Protein AF-A0A1X7SV78-F1 (afdb_monomer_lite)

Radius of gyration: 22.38 Å; chains: 1; bounding box: 48×32×65 Å

Secondary structure (DSSP, 8-state):
------HHHHHHHHHHHHHHT----THHHHHTT-TTHHHHHHHHS---TT-HIIIIIIHHHHHHHHHHHHHHHHHHHHS--

Foldseek 3Di:
DDDDDPPVVVVVVVVVVVVVPPQPDLVVCVVVLHLCSLVSVCVVVPPDPCDCSPPPSSVVSVVCVVCVVVVVVVVVVVVPD

Organism: Amphimedon queenslandica (NCBI:txid400682)

Sequence (81 aa):
MISGFSTIATTVVILLCITVAQGTDCSALASAGNCSFYDCLSAKFSCGQRGYPLFRGRRYCCRFMNQSESFTTAVSTLILH

pLDDT: mean 74.45, std 17.1, range [41.5, 95.69]

Structure (mmCIF, N/CA/C/O backbone):
data_AF-A0A1X7SV78-F1
#
_entry.id   AF-A0A1X7SV78-F1
#
loop_
_atom_site.group_PDB
_atom_site.id
_atom_site.type_symbol
_atom_site.label_atom_id
_atom_site.label_alt_id
_atom_site.label_comp_id
_atom_site.label_asym_id
_atom_site.label_entity_id
_atom_site.label_seq_id
_atom_site.pdbx_PDB_ins_code
_atom_site.Cartn_x
_a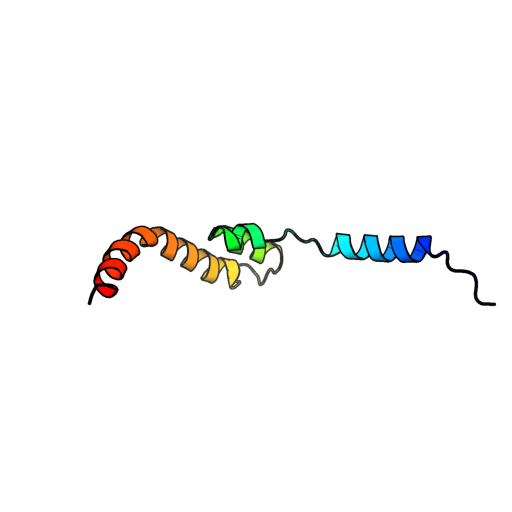tom_site.Cartn_y
_atom_site.Cartn_z
_atom_site.occupancy
_atom_site.B_iso_or_equiv
_atom_site.auth_seq_id
_atom_site.auth_comp_id
_atom_site.auth_asym_id
_atom_site.auth_atom_id
_atom_site.pdbx_PDB_model_num
ATOM 1 N N . MET A 1 1 ? 30.436 21.709 -38.992 1.00 47.00 1 MET A N 1
ATOM 2 C CA . MET A 1 1 ? 29.601 20.492 -39.007 1.00 47.00 1 MET A CA 1
ATOM 3 C C . MET A 1 1 ? 28.974 20.332 -37.631 1.00 47.00 1 MET A C 1
ATOM 5 O O . MET A 1 1 ? 29.658 19.864 -36.741 1.00 47.00 1 MET A O 1
ATOM 9 N N . ILE A 1 2 ? 27.727 20.762 -37.441 1.00 51.56 2 ILE A N 1
ATOM 10 C CA . ILE A 1 2 ? 26.802 20.154 -36.476 1.00 51.56 2 ILE A CA 1
ATOM 11 C C . ILE A 1 2 ? 25.470 20.094 -37.218 1.00 51.56 2 ILE A C 1
ATOM 13 O O . ILE A 1 2 ? 24.896 21.103 -37.620 1.00 51.56 2 ILE A O 1
ATOM 17 N N . SER A 1 3 ? 25.112 18.860 -37.522 1.00 51.78 3 SER A N 1
ATOM 18 C CA . SER A 1 3 ? 23.945 18.377 -38.236 1.00 51.78 3 SER A CA 1
ATOM 19 C C . SER A 1 3 ? 22.647 18.762 -37.531 1.00 51.78 3 SER A C 1
ATOM 21 O O . SER A 1 3 ? 22.545 18.664 -36.309 1.00 51.78 3 SER A O 1
ATOM 23 N N . GLY A 1 4 ? 21.653 19.169 -38.324 1.00 57.91 4 GLY A N 1
ATOM 24 C CA . GLY A 1 4 ? 20.294 19.446 -37.877 1.00 57.91 4 GLY A CA 1
ATOM 25 C C . GLY A 1 4 ? 19.674 18.233 -37.193 1.00 57.91 4 GLY A C 1
ATOM 26 O O . GLY A 1 4 ? 19.336 17.243 -37.839 1.00 57.91 4 GLY A O 1
ATOM 27 N N . PHE A 1 5 ? 19.509 18.322 -35.879 1.00 55.25 5 PHE A N 1
ATOM 28 C CA . PHE A 1 5 ? 18.651 17.402 -35.154 1.00 55.25 5 PHE A CA 1
ATOM 29 C C . PHE A 1 5 ? 17.207 17.869 -35.327 1.00 55.25 5 PHE A C 1
ATOM 31 O O . PHE A 1 5 ? 16.830 18.955 -34.891 1.00 55.25 5 PHE A O 1
ATOM 38 N N . SER A 1 6 ? 16.420 17.048 -36.022 1.00 60.97 6 SER A N 1
ATOM 39 C CA . SER A 1 6 ? 14.982 17.238 -36.195 1.00 60.97 6 SER A CA 1
ATOM 40 C C . SER A 1 6 ? 14.317 17.395 -34.824 1.00 60.97 6 SER A C 1
ATOM 42 O O . SER A 1 6 ? 14.438 16.515 -33.973 1.00 60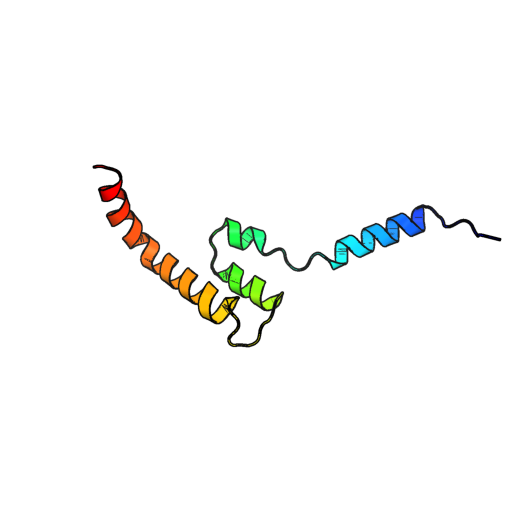.97 6 SER A O 1
ATOM 44 N N . THR A 1 7 ? 13.598 18.497 -34.610 1.00 57.62 7 THR A N 1
ATOM 45 C CA . THR A 1 7 ? 12.803 18.774 -33.393 1.00 57.62 7 THR A CA 1
ATOM 46 C C . THR A 1 7 ? 11.778 17.673 -33.092 1.00 57.62 7 THR A C 1
ATOM 48 O O . THR A 1 7 ? 11.332 17.493 -31.960 1.00 57.62 7 THR A O 1
ATOM 51 N N . ILE A 1 8 ? 11.434 16.885 -34.109 1.00 60.88 8 ILE A N 1
ATOM 52 C CA . ILE A 1 8 ? 10.565 15.716 -34.009 1.00 60.88 8 ILE A CA 1
ATOM 53 C C . ILE A 1 8 ? 11.290 14.575 -33.276 1.00 60.88 8 ILE A C 1
ATOM 55 O O . ILE A 1 8 ? 10.706 13.902 -32.436 1.00 60.88 8 ILE A O 1
ATOM 59 N N . ALA A 1 9 ? 12.587 14.382 -33.524 1.00 60.31 9 ALA A N 1
ATOM 60 C CA . ALA A 1 9 ? 13.360 13.324 -32.876 1.00 60.31 9 ALA A CA 1
ATOM 61 C C . ALA A 1 9 ? 13.530 13.581 -31.370 1.00 60.31 9 ALA A C 1
ATOM 63 O O . ALA A 1 9 ? 13.440 12.652 -30.572 1.00 60.31 9 ALA A O 1
ATOM 64 N N . THR A 1 10 ? 13.719 14.838 -30.960 1.00 60.25 10 THR A N 1
ATOM 65 C CA . THR A 1 10 ? 13.864 15.189 -29.539 1.00 60.25 10 THR A CA 1
ATOM 66 C C . THR A 1 10 ? 12.548 15.062 -28.774 1.00 60.25 10 THR A C 1
ATOM 68 O O . THR A 1 10 ? 12.536 14.534 -27.665 1.00 60.25 10 THR A O 1
ATOM 71 N N . THR A 1 11 ? 11.425 15.472 -29.368 1.00 60.75 11 THR A N 1
ATOM 72 C CA . THR A 1 11 ? 10.096 15.350 -28.743 1.00 60.75 11 THR A CA 1
ATOM 73 C C . THR A 1 11 ? 9.649 13.895 -28.592 1.00 60.75 11 THR A C 1
ATOM 75 O O . THR A 1 11 ? 9.112 13.535 -27.546 1.00 60.75 11 THR A O 1
ATOM 78 N N . VAL A 1 12 ? 9.942 13.032 -29.570 1.00 64.31 12 VAL A N 1
ATOM 79 C CA . VAL A 1 12 ? 9.663 11.587 -29.487 1.00 64.31 12 VAL A CA 1
ATOM 80 C C . VAL A 1 12 ? 10.492 10.915 -28.387 1.00 64.31 12 VAL A C 1
ATOM 82 O O . VAL A 1 12 ? 9.960 10.098 -27.638 1.00 64.31 12 VAL A O 1
ATOM 85 N N . VAL A 1 13 ? 11.767 11.286 -28.232 1.00 63.69 13 VAL A N 1
ATOM 86 C CA . VAL A 1 13 ? 12.632 10.759 -27.160 1.00 63.69 13 VAL A CA 1
ATOM 87 C C . VAL A 1 13 ? 12.137 11.194 -25.776 1.00 63.69 13 VAL A C 1
ATOM 89 O O . VAL A 1 13 ? 12.077 10.371 -24.865 1.00 63.69 13 VAL A O 1
ATOM 92 N N . ILE A 1 14 ? 11.716 12.454 -25.619 1.00 63.06 14 ILE A N 1
ATOM 93 C CA . ILE A 1 14 ? 11.139 12.954 -24.361 1.00 63.06 14 ILE A CA 1
ATOM 94 C C . ILE A 1 14 ? 9.834 12.213 -24.035 1.00 63.06 14 ILE A C 1
ATOM 96 O O . ILE A 1 14 ? 9.655 11.766 -22.904 1.00 63.06 14 ILE A O 1
ATOM 100 N N . LEU A 1 15 ? 8.950 12.023 -25.020 1.00 60.94 15 LEU A N 1
ATOM 101 C CA . LEU A 1 15 ? 7.683 11.313 -24.835 1.00 60.94 15 LEU A CA 1
ATOM 102 C C . LEU A 1 15 ? 7.895 9.838 -24.458 1.00 60.94 15 LEU A C 1
ATOM 104 O O . LEU A 1 15 ? 7.217 9.331 -23.565 1.00 60.94 15 LEU A O 1
ATOM 108 N N . LEU A 1 16 ? 8.876 9.168 -25.073 1.00 60.59 16 LEU A N 1
ATOM 109 C CA . LEU A 1 16 ? 9.226 7.786 -24.750 1.00 60.59 16 LEU A CA 1
ATOM 110 C C . LEU A 1 16 ? 9.750 7.671 -23.309 1.00 60.59 16 LEU A C 1
ATOM 112 O O . LEU A 1 16 ? 9.289 6.806 -22.571 1.00 60.59 16 LEU A O 1
ATOM 116 N N . CYS A 1 17 ? 10.611 8.589 -22.855 1.00 59.75 17 CYS A N 1
ATOM 117 C CA . CYS A 1 17 ? 11.124 8.598 -21.479 1.00 59.75 17 CYS A CA 1
ATOM 118 C C . CYS A 1 17 ? 10.025 8.752 -20.412 1.00 59.75 17 CYS A C 1
ATOM 120 O O . CYS A 1 17 ? 10.117 8.135 -19.352 1.00 59.75 17 CYS A O 1
ATOM 122 N N . ILE A 1 18 ? 8.968 9.526 -20.685 1.00 58.97 18 ILE A N 1
ATOM 123 C CA . ILE A 1 18 ? 7.857 9.715 -19.736 1.00 58.97 18 ILE A CA 1
ATOM 124 C C . ILE A 1 18 ? 7.047 8.418 -19.570 1.00 58.97 18 ILE A C 1
ATOM 126 O O . ILE A 1 18 ? 6.562 8.125 -18.478 1.00 58.97 18 ILE A O 1
ATOM 130 N N . THR A 1 19 ? 6.928 7.603 -20.625 1.00 55.72 19 THR A N 1
ATOM 131 C CA . THR A 1 19 ? 6.154 6.349 -20.571 1.00 55.72 19 THR A CA 1
ATOM 132 C C . THR A 1 19 ? 6.832 5.252 -19.748 1.00 55.72 19 THR A C 1
ATOM 134 O O . THR A 1 19 ? 6.145 4.505 -19.055 1.00 55.72 19 THR A O 1
ATOM 137 N N . VAL A 1 20 ? 8.171 5.188 -19.735 1.00 53.47 20 VAL A N 1
ATOM 138 C CA . VAL A 1 20 ? 8.923 4.152 -18.992 1.00 53.47 20 VAL A CA 1
ATOM 139 C C . VAL A 1 20 ? 8.876 4.375 -17.470 1.00 53.47 20 VAL A C 1
ATOM 141 O O . VAL A 1 20 ? 9.045 3.433 -16.699 1.00 53.47 20 VAL A O 1
ATOM 144 N N . ALA A 1 21 ? 8.587 5.598 -17.013 1.00 53.66 21 ALA A N 1
ATOM 145 C CA . ALA A 1 21 ? 8.462 5.923 -15.589 1.00 53.66 21 ALA A CA 1
ATOM 146 C C . ALA A 1 21 ? 7.093 5.552 -14.982 1.00 53.66 21 ALA A C 1
ATOM 148 O O . ALA A 1 21 ? 6.941 5.565 -13.758 1.00 53.66 21 ALA A O 1
ATOM 149 N N . GLN A 1 22 ? 6.102 5.185 -15.804 1.00 52.06 22 GLN A N 1
ATOM 150 C CA . GLN A 1 22 ? 4.775 4.774 -15.338 1.00 52.06 22 GLN A CA 1
ATOM 151 C C . GLN A 1 22 ? 4.782 3.318 -14.861 1.00 52.06 22 GLN A C 1
ATOM 153 O O . GLN A 1 22 ? 4.073 2.456 -15.374 1.00 52.06 22 GLN A O 1
ATOM 158 N N . GLY A 1 23 ? 5.576 3.012 -13.834 1.00 56.44 23 GLY A N 1
ATOM 159 C CA . GLY A 1 23 ? 5.260 1.838 -13.030 1.00 56.44 23 GLY A CA 1
ATOM 160 C C . GLY A 1 23 ? 3.851 2.026 -12.452 1.00 56.44 23 GLY A C 1
ATOM 161 O O . GLY A 1 23 ? 3.507 3.144 -12.074 1.00 56.44 23 GLY A O 1
ATOM 162 N N . THR A 1 24 ? 3.064 0.958 -12.322 1.00 65.50 24 THR A N 1
ATOM 163 C CA . THR A 1 24 ? 1.690 0.959 -11.771 1.00 65.50 24 THR A CA 1
ATOM 164 C C . THR A 1 24 ? 1.519 1.927 -10.595 1.00 65.50 24 THR A C 1
ATOM 166 O O . THR A 1 24 ? 2.105 1.734 -9.524 1.00 65.50 24 THR A O 1
ATOM 169 N N . ASP A 1 25 ? 0.796 3.023 -10.805 1.00 82.25 25 ASP A N 1
ATOM 170 C CA . ASP A 1 25 ? 0.639 4.081 -9.812 1.00 82.25 25 ASP A CA 1
ATOM 171 C C . ASP A 1 25 ? -0.202 3.554 -8.639 1.00 82.25 25 ASP A C 1
ATOM 173 O O . ASP A 1 25 ? -1.389 3.268 -8.778 1.00 82.25 25 ASP A O 1
ATOM 177 N N . CYS A 1 26 ? 0.422 3.345 -7.475 1.00 89.50 26 CYS A N 1
ATOM 178 C CA . CYS A 1 26 ? -0.269 2.787 -6.306 1.00 89.50 26 CYS A CA 1
ATOM 179 C C . CYS A 1 26 ? -1.175 3.829 -5.616 1.00 89.50 26 CYS A C 1
ATOM 181 O O . CYS A 1 26 ? -1.821 3.520 -4.615 1.00 89.50 26 CYS A O 1
ATOM 183 N N . SER A 1 27 ? -1.211 5.062 -6.130 1.00 90.31 27 SER A N 1
ATOM 184 C CA . SER A 1 27 ? -1.940 6.210 -5.585 1.00 90.31 27 SER A CA 1
ATOM 185 C C . SER A 1 27 ? -3.437 5.944 -5.430 1.00 90.31 27 SER A C 1
ATOM 187 O O . SER A 1 27 ? -3.983 6.207 -4.363 1.00 90.31 27 SER A O 1
ATOM 189 N N . ALA A 1 28 ? -4.084 5.323 -6.420 1.00 91.56 28 ALA A N 1
ATOM 190 C CA . ALA A 1 28 ? -5.507 4.986 -6.337 1.00 91.56 28 ALA A CA 1
ATOM 191 C C . ALA A 1 28 ? -5.832 4.051 -5.153 1.00 91.56 28 ALA A C 1
ATOM 193 O O . ALA A 1 28 ? -6.828 4.246 -4.457 1.00 91.56 28 ALA A O 1
ATOM 194 N N . LEU A 1 29 ? -4.966 3.067 -4.876 1.00 93.62 29 LEU A N 1
ATOM 195 C CA . LEU A 1 29 ? -5.124 2.153 -3.737 1.00 93.62 29 LEU A CA 1
ATOM 196 C C . LEU A 1 29 ? -4.915 2.877 -2.402 1.00 93.62 29 LEU A C 1
ATOM 198 O O . LEU A 1 29 ? -5.643 2.614 -1.447 1.00 93.62 29 LEU A O 1
ATOM 202 N N . ALA A 1 30 ? -3.951 3.802 -2.348 1.00 90.19 30 ALA A N 1
ATOM 203 C CA . ALA A 1 30 ? -3.699 4.620 -1.167 1.00 90.19 30 ALA A CA 1
ATOM 204 C C . ALA A 1 30 ? -4.891 5.534 -0.847 1.00 90.19 30 ALA A C 1
ATOM 206 O O . ALA A 1 30 ? -5.359 5.552 0.289 1.00 90.19 30 ALA A O 1
ATOM 207 N N . SER A 1 31 ? -5.426 6.241 -1.849 1.00 92.00 31 SER A N 1
ATOM 208 C CA . SER A 1 31 ? -6.589 7.122 -1.691 1.00 92.00 31 SER A CA 1
ATOM 209 C C . SER A 1 31 ? -7.854 6.369 -1.278 1.00 92.00 31 SER A C 1
ATOM 211 O O . SER A 1 31 ? -8.672 6.912 -0.543 1.00 92.00 31 SER A O 1
ATOM 213 N N . ALA A 1 32 ? -8.004 5.114 -1.704 1.00 91.31 32 ALA A N 1
ATOM 214 C CA . ALA A 1 32 ? -9.108 4.251 -1.292 1.00 91.31 32 ALA A CA 1
ATOM 215 C C . ALA A 1 32 ? -8.927 3.636 0.112 1.00 91.31 32 ALA A C 1
ATOM 217 O O . ALA A 1 32 ? -9.782 2.868 0.548 1.00 91.31 32 ALA A O 1
ATOM 218 N N . GLY A 1 33 ? -7.804 3.892 0.798 1.00 89.88 33 GLY A N 1
ATOM 219 C CA . GLY A 1 33 ? -7.474 3.233 2.067 1.00 89.88 33 GLY A CA 1
ATOM 220 C C . GLY A 1 33 ? -7.306 1.714 1.935 1.00 89.88 33 GLY A C 1
ATOM 221 O O . GLY A 1 33 ? -7.444 0.978 2.910 1.00 89.88 33 GLY A O 1
ATOM 222 N N . ASN A 1 34 ? -7.038 1.216 0.725 1.00 94.38 34 ASN A N 1
ATOM 223 C CA . ASN A 1 34 ? -6.990 -0.210 0.447 1.00 94.38 34 ASN A CA 1
ATOM 224 C C . ASN A 1 34 ? -5.600 -0.776 0.772 1.00 94.38 34 ASN A C 1
ATOM 226 O O . ASN A 1 34 ? -4.592 -0.371 0.190 1.00 94.38 34 ASN A O 1
ATOM 230 N N . CYS A 1 35 ? -5.543 -1.778 1.652 1.00 95.69 35 CYS A N 1
ATOM 231 C CA . CYS A 1 35 ? -4.287 -2.399 2.076 1.00 95.69 35 CYS A CA 1
ATOM 232 C C . CYS A 1 35 ? -3.492 -3.073 0.944 1.00 95.69 35 CYS A C 1
ATOM 234 O O . CYS A 1 35 ? -2.281 -3.253 1.096 1.00 95.69 35 CYS A O 1
ATOM 236 N N . SER A 1 36 ? -4.116 -3.379 -0.201 1.00 95.12 36 SER A N 1
ATOM 237 C CA . SER A 1 36 ? -3.423 -3.816 -1.423 1.00 95.12 36 SER A CA 1
ATOM 238 C C . SER A 1 36 ? -2.446 -2.774 -1.977 1.00 95.12 36 SER A C 1
ATOM 240 O O . SER A 1 36 ? -1.574 -3.117 -2.774 1.00 95.12 36 SER A O 1
ATOM 242 N N . PHE A 1 37 ? -2.510 -1.521 -1.510 1.00 95.06 37 PHE A N 1
ATOM 243 C CA . PHE A 1 37 ? -1.457 -0.523 -1.706 1.00 95.06 37 PHE A CA 1
ATOM 244 C C . PHE A 1 37 ? -0.064 -1.089 -1.401 1.00 95.06 37 PHE A C 1
ATOM 246 O O . PHE A 1 37 ? 0.871 -0.889 -2.173 1.00 95.06 37 PHE A O 1
ATOM 253 N N . TYR A 1 38 ? 0.076 -1.840 -0.306 1.00 93.94 38 TYR A N 1
ATOM 254 C CA . TYR A 1 38 ? 1.362 -2.395 0.105 1.00 93.94 38 TYR A CA 1
ATOM 255 C C . TYR A 1 38 ? 1.835 -3.557 -0.773 1.00 93.94 38 TYR A C 1
ATOM 257 O O . TYR A 1 38 ? 3.044 -3.753 -0.901 1.00 93.94 38 TYR A O 1
ATOM 265 N N . ASP A 1 39 ? 0.916 -4.292 -1.405 1.00 93.12 39 ASP A N 1
ATOM 266 C CA . ASP A 1 39 ? 1.260 -5.301 -2.412 1.00 93.12 39 ASP A CA 1
ATOM 267 C C . ASP A 1 39 ? 1.805 -4.620 -3.680 1.00 93.12 39 ASP A C 1
ATOM 269 O O . ASP A 1 39 ? 2.875 -4.987 -4.167 1.00 93.12 39 ASP A O 1
ATOM 273 N N . CYS A 1 40 ? 1.140 -3.553 -4.144 1.00 92.88 40 CYS A N 1
ATOM 274 C CA . CYS A 1 40 ? 1.612 -2.715 -5.254 1.00 92.88 40 CYS A CA 1
ATOM 275 C C . CYS A 1 40 ? 2.987 -2.092 -4.955 1.00 92.88 40 CYS A C 1
ATOM 277 O O . CYS A 1 40 ? 3.909 -2.162 -5.772 1.00 92.88 40 CYS A O 1
ATOM 279 N N . LEU A 1 41 ? 3.159 -1.542 -3.748 1.00 91.25 41 LEU A N 1
ATOM 280 C CA . LEU A 1 41 ? 4.417 -0.942 -3.313 1.00 91.25 41 LEU A CA 1
ATOM 281 C C . LEU A 1 41 ? 5.549 -1.977 -3.251 1.00 91.25 41 LEU A C 1
ATOM 283 O O . LEU A 1 41 ? 6.660 -1.677 -3.676 1.00 91.25 41 LEU A O 1
ATOM 287 N N . SER A 1 42 ? 5.277 -3.195 -2.767 1.00 91.06 42 SER A N 1
ATOM 288 C CA . SER A 1 42 ? 6.276 -4.270 -2.702 1.00 91.06 42 SER A CA 1
ATOM 289 C C . SER A 1 42 ? 6.688 -4.793 -4.075 1.00 91.06 42 SER A C 1
ATOM 291 O O . SER A 1 42 ? 7.837 -5.200 -4.236 1.00 91.06 42 SER A O 1
ATOM 293 N N . ALA A 1 43 ? 5.769 -4.819 -5.044 1.00 89.50 43 ALA A N 1
ATOM 294 C CA . ALA A 1 43 ? 6.074 -5.227 -6.412 1.00 89.50 43 ALA A CA 1
ATOM 295 C C . ALA A 1 43 ? 7.001 -4.215 -7.108 1.00 89.50 43 ALA A C 1
ATOM 297 O O . ALA A 1 43 ? 7.893 -4.613 -7.852 1.00 89.50 43 ALA A O 1
ATOM 298 N N . LYS A 1 44 ? 6.825 -2.916 -6.823 1.00 87.12 44 LYS A N 1
ATOM 299 C CA . LYS A 1 44 ? 7.686 -1.837 -7.335 1.00 87.12 44 LYS A CA 1
ATOM 300 C C . LYS A 1 44 ? 9.022 -1.711 -6.607 1.00 87.12 44 LYS A C 1
ATOM 302 O O . LYS A 1 44 ? 10.061 -1.571 -7.241 1.00 87.12 44 LYS A O 1
ATOM 307 N N . PHE A 1 45 ? 8.990 -1.714 -5.278 1.00 85.44 45 PHE A N 1
ATOM 308 C CA . PHE A 1 45 ? 10.137 -1.429 -4.416 1.00 85.44 45 PHE A CA 1
ATOM 309 C C . PHE A 1 45 ? 10.386 -2.617 -3.487 1.00 85.44 45 PHE A C 1
ATOM 311 O O . PHE A 1 45 ? 10.167 -2.556 -2.274 1.00 85.44 45 PHE A O 1
ATOM 318 N N . SER A 1 46 ? 10.793 -3.741 -4.077 1.00 79.94 46 SER A N 1
ATOM 319 C CA . SER A 1 46 ? 11.043 -4.967 -3.323 1.00 79.94 46 SER A CA 1
ATOM 320 C C . SER A 1 46 ? 12.269 -4.817 -2.421 1.00 79.94 46 SER A C 1
ATOM 322 O O . SER A 1 46 ? 13.386 -4.627 -2.895 1.00 79.94 46 SER A O 1
ATOM 324 N N . CYS A 1 47 ? 12.061 -4.971 -1.111 1.00 78.00 47 CYS A N 1
ATOM 325 C CA . CYS A 1 47 ? 13.124 -5.055 -0.102 1.00 78.00 47 CYS A CA 1
ATOM 326 C C . CYS A 1 47 ? 13.249 -6.484 0.470 1.00 78.00 47 CYS A C 1
ATOM 328 O O . CYS A 1 47 ? 13.582 -6.668 1.641 1.00 78.00 47 CYS A O 1
ATOM 330 N N . GLY A 1 48 ? 12.925 -7.501 -0.340 1.00 79.81 48 GLY A N 1
ATOM 331 C CA . GLY A 1 48 ? 12.897 -8.914 0.056 1.00 79.81 48 GLY A CA 1
ATOM 332 C C . GLY A 1 48 ? 11.611 -9.342 0.780 1.00 79.81 48 GLY A C 1
ATOM 333 O O . GLY A 1 48 ? 10.751 -8.526 1.105 1.00 79.81 48 GLY A O 1
ATOM 334 N N . GLN A 1 49 ? 11.475 -10.644 1.071 1.00 70.31 49 GLN A N 1
ATOM 335 C CA . GLN A 1 49 ? 10.243 -11.233 1.639 1.00 70.31 49 GLN A CA 1
ATOM 336 C C . GLN A 1 49 ? 9.845 -10.687 3.023 1.00 70.31 49 GLN A C 1
ATOM 338 O O . GLN A 1 49 ? 8.701 -10.837 3.445 1.00 70.31 49 GLN A O 1
ATOM 343 N N . ARG A 1 50 ? 10.777 -10.048 3.740 1.00 78.06 50 ARG A N 1
ATOM 344 C CA . ARG A 1 50 ? 10.534 -9.389 5.037 1.00 78.06 50 ARG A CA 1
ATOM 345 C C . ARG A 1 50 ? 10.577 -7.862 4.940 1.00 78.06 50 ARG A C 1
ATOM 347 O O . ARG A 1 50 ? 10.735 -7.186 5.954 1.00 78.06 50 ARG A O 1
ATOM 354 N N . GLY A 1 51 ? 10.443 -7.323 3.728 1.00 84.88 51 GLY A N 1
ATOM 355 C CA . GLY A 1 51 ? 10.409 -5.891 3.478 1.00 84.88 51 GLY A CA 1
ATOM 356 C C . GLY A 1 51 ? 9.272 -5.196 4.228 1.00 84.88 51 GLY A C 1
ATOM 357 O O . GLY A 1 51 ? 8.223 -5.785 4.515 1.00 84.88 51 GLY A O 1
ATOM 358 N N . TYR A 1 52 ? 9.481 -3.914 4.528 1.00 88.31 52 TYR A N 1
ATOM 359 C CA . TYR A 1 52 ? 8.521 -3.089 5.261 1.00 88.31 52 TYR A CA 1
ATOM 360 C C . TYR A 1 52 ? 7.093 -3.114 4.677 1.00 88.31 52 TYR A C 1
ATOM 362 O O . TYR A 1 52 ? 6.164 -3.267 5.478 1.00 88.31 52 TYR A O 1
ATOM 370 N N . PRO A 1 53 ? 6.878 -3.039 3.340 1.00 92.25 53 PRO A N 1
ATOM 371 C CA . PRO A 1 53 ? 5.532 -2.986 2.774 1.00 92.25 53 PRO A CA 1
ATOM 372 C C . PRO A 1 53 ? 4.661 -4.177 3.183 1.00 92.25 53 PRO A C 1
ATOM 374 O O . PRO A 1 53 ? 3.575 -3.979 3.715 1.00 92.25 53 PRO A O 1
ATOM 377 N N . LEU A 1 54 ? 5.151 -5.409 3.024 1.00 91.44 54 LEU A N 1
ATOM 378 C CA . LEU A 1 54 ? 4.360 -6.607 3.319 1.00 91.44 54 LEU A CA 1
ATOM 379 C C . LEU A 1 54 ? 4.380 -6.970 4.807 1.00 91.44 54 LEU A C 1
ATOM 381 O O . LEU A 1 54 ? 3.336 -7.265 5.388 1.00 91.44 54 LEU A O 1
ATOM 385 N N . PHE A 1 55 ? 5.554 -6.935 5.448 1.00 91.56 55 PHE A N 1
ATOM 386 C CA . PHE A 1 55 ? 5.703 -7.458 6.810 1.00 91.56 55 PHE A CA 1
ATOM 387 C C . PHE A 1 55 ? 5.113 -6.531 7.879 1.00 91.56 55 PHE A C 1
ATOM 389 O O . PHE A 1 55 ? 4.569 -6.995 8.887 1.00 91.56 55 PHE A O 1
ATOM 396 N N . ARG A 1 56 ? 5.228 -5.214 7.676 1.00 91.50 56 ARG A N 1
ATOM 397 C CA . ARG A 1 56 ? 4.724 -4.196 8.604 1.00 91.50 56 ARG A CA 1
ATOM 398 C C . ARG A 1 56 ? 3.501 -3.506 8.016 1.00 91.50 56 ARG A C 1
ATOM 400 O O . ARG A 1 56 ? 2.423 -3.642 8.585 1.00 91.50 56 ARG A O 1
ATOM 407 N N . GLY A 1 57 ? 3.659 -2.832 6.880 1.00 93.19 57 GLY A N 1
ATOM 408 C CA . GLY A 1 57 ? 2.631 -1.985 6.275 1.00 93.19 57 GLY A CA 1
ATOM 409 C C . GLY A 1 57 ? 1.290 -2.695 6.096 1.00 93.19 57 GLY A C 1
ATOM 410 O O . GLY A 1 57 ? 0.320 -2.382 6.786 1.00 93.19 57 GLY A O 1
ATOM 411 N N . ARG A 1 58 ? 1.259 -3.724 5.243 1.00 94.44 58 ARG A N 1
ATOM 412 C CA . ARG A 1 58 ? 0.056 -4.510 4.945 1.00 94.44 58 ARG A CA 1
ATOM 413 C C . ARG A 1 58 ? -0.539 -5.135 6.201 1.00 94.44 58 ARG A C 1
ATOM 415 O O . ARG A 1 58 ? -1.740 -5.034 6.428 1.00 94.44 58 ARG A O 1
ATOM 422 N N . ARG A 1 59 ? 0.304 -5.737 7.048 1.00 94.00 59 ARG A N 1
ATOM 423 C CA . ARG A 1 59 ? -0.128 -6.378 8.298 1.00 94.00 59 ARG A CA 1
ATOM 424 C C . ARG A 1 59 ? -0.874 -5.407 9.215 1.00 94.00 59 ARG A C 1
ATOM 426 O O . ARG A 1 59 ? -1.928 -5.768 9.733 1.00 94.00 59 ARG A O 1
ATOM 433 N N . TYR A 1 60 ? -0.334 -4.211 9.449 1.00 94.00 60 TYR A N 1
ATOM 434 C CA . TYR A 1 60 ? -0.979 -3.230 10.325 1.00 94.00 60 TYR A CA 1
ATOM 435 C C . TYR A 1 60 ? -2.189 -2.572 9.669 1.00 94.00 60 TYR A C 1
ATOM 437 O O . TYR A 1 60 ? -3.192 -2.400 10.353 1.00 94.00 60 TYR A O 1
ATOM 445 N N . CYS A 1 61 ? -2.142 -2.299 8.364 1.00 95.00 61 CYS A N 1
ATOM 446 C CA . CYS A 1 61 ? -3.305 -1.814 7.624 1.00 95.00 61 CYS A CA 1
ATOM 447 C C . CYS A 1 61 ? -4.496 -2.770 7.768 1.00 95.00 61 CYS A C 1
ATOM 449 O O . CYS A 1 61 ? -5.564 -2.355 8.207 1.00 95.00 61 CYS A O 1
ATOM 451 N N . CYS A 1 62 ? -4.302 -4.070 7.510 1.00 94.31 62 CYS A N 1
ATOM 452 C CA 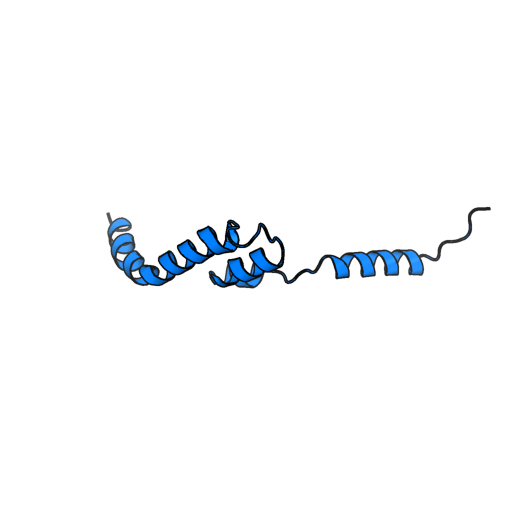. CYS A 1 62 ? -5.382 -5.049 7.646 1.00 94.31 62 CYS A CA 1
ATOM 453 C C . CYS A 1 62 ? -5.894 -5.145 9.089 1.00 94.31 62 CYS A C 1
ATOM 455 O O . CYS A 1 62 ? -7.094 -5.263 9.308 1.00 94.31 62 CYS A O 1
ATOM 457 N N . ARG A 1 63 ? -5.003 -5.072 10.091 1.00 92.31 63 ARG A N 1
ATOM 458 C CA . ARG A 1 63 ? -5.420 -5.047 11.503 1.00 92.31 63 ARG A CA 1
ATOM 459 C C . ARG A 1 63 ? -6.281 -3.831 11.822 1.00 92.31 63 ARG A C 1
ATOM 461 O O . ARG A 1 63 ? -7.279 -3.990 12.514 1.00 92.31 63 ARG A O 1
ATOM 468 N N . PHE A 1 64 ? -5.898 -2.657 11.327 1.00 89.62 64 PHE A N 1
ATOM 469 C CA . PHE A 1 64 ? -6.659 -1.430 11.520 1.00 89.62 64 PHE A CA 1
ATOM 470 C C . PHE A 1 64 ? -8.030 -1.522 10.848 1.00 8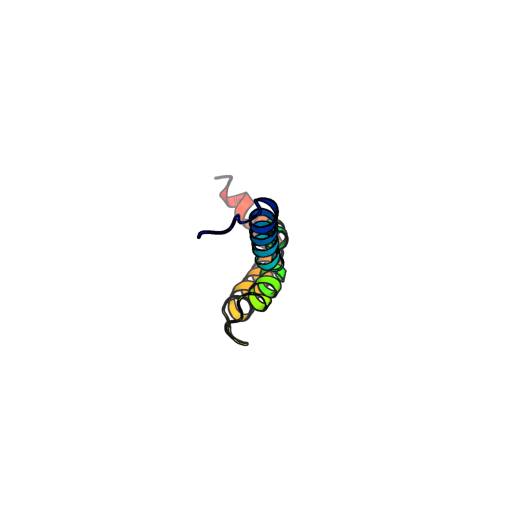9.62 64 PHE A C 1
ATOM 472 O O . PHE A 1 64 ? -9.033 -1.270 11.500 1.00 89.62 64 PHE A O 1
ATOM 479 N N . MET A 1 65 ? -8.092 -1.982 9.595 1.00 87.56 65 MET A N 1
ATOM 480 C CA . MET A 1 65 ? -9.357 -2.170 8.874 1.00 87.56 65 MET A CA 1
ATOM 481 C C . MET A 1 65 ? -10.283 -3.167 9.580 1.00 87.56 65 MET A C 1
ATOM 483 O O . MET A 1 65 ? -11.461 -2.878 9.751 1.00 87.56 65 MET A O 1
ATOM 487 N N . ASN A 1 66 ? -9.754 -4.281 10.091 1.00 88.19 66 ASN A N 1
ATOM 488 C CA . ASN A 1 66 ? -10.544 -5.256 10.854 1.00 88.19 66 ASN A CA 1
AT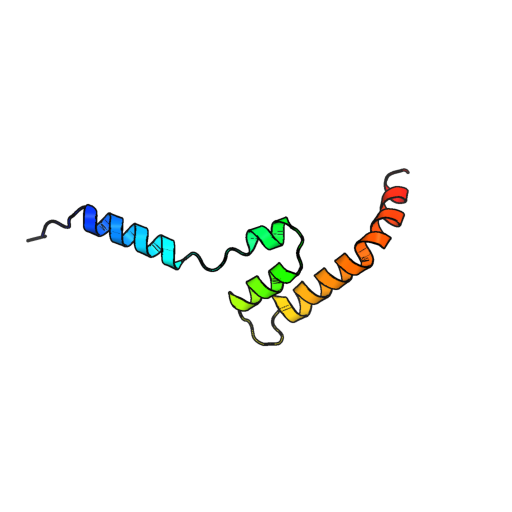OM 489 C C . ASN A 1 66 ? -11.057 -4.720 12.202 1.00 88.19 66 ASN A C 1
ATOM 491 O O . ASN A 1 66 ? -11.965 -5.303 12.780 1.00 88.19 66 ASN A O 1
ATOM 495 N N . GLN A 1 67 ? -10.451 -3.655 12.730 1.00 84.88 67 GLN A N 1
ATOM 496 C CA . GLN A 1 67 ? -10.855 -3.009 13.982 1.00 84.88 67 GLN A CA 1
ATOM 497 C C . GLN A 1 67 ? -11.561 -1.668 13.746 1.00 84.88 67 GLN A C 1
ATOM 499 O O . GLN A 1 67 ? -11.991 -1.039 14.709 1.00 84.88 67 GLN A O 1
ATOM 504 N N . SER A 1 68 ? -11.692 -1.227 12.490 1.00 73.25 68 SER A N 1
ATOM 505 C CA . SER A 1 68 ? -12.250 0.078 12.106 1.00 73.25 68 SER A CA 1
ATOM 506 C C . SER A 1 68 ? -13.638 0.320 12.707 1.00 73.25 68 SER A C 1
ATOM 508 O O . SER A 1 68 ? -13.888 1.391 13.255 1.00 73.25 68 SER A O 1
ATOM 510 N N . GLU A 1 69 ? -14.483 -0.711 12.737 1.00 69.75 69 GLU A N 1
ATOM 511 C CA . GLU A 1 69 ? -15.821 -0.679 13.344 1.00 69.75 69 GLU A CA 1
ATOM 512 C C . GLU A 1 69 ? -15.799 -0.490 14.872 1.00 69.75 69 GLU A C 1
ATOM 514 O O . GLU A 1 69 ? -16.748 0.017 15.460 1.00 69.75 69 GLU A O 1
ATOM 519 N N . SER A 1 70 ? -14.706 -0.860 15.544 1.00 67.44 70 SER A N 1
ATOM 520 C CA . SER A 1 70 ? -14.532 -0.635 16.987 1.00 67.44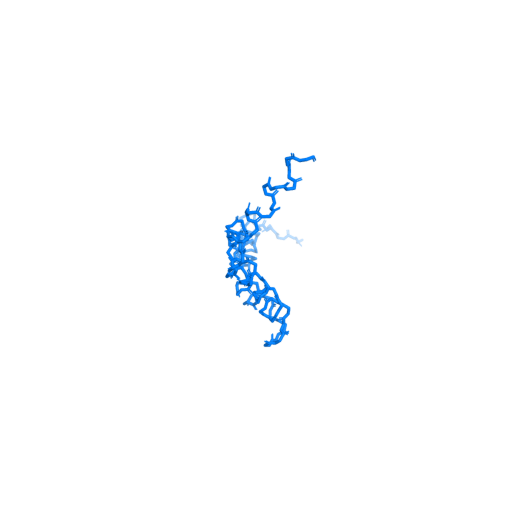 70 SER A CA 1
ATOM 521 C C . SER A 1 70 ? -14.043 0.782 17.306 1.00 67.44 70 SER A C 1
ATOM 523 O O . SER A 1 70 ? -14.260 1.279 18.412 1.00 67.44 70 SER A O 1
ATOM 525 N N . PHE A 1 71 ? -13.404 1.462 16.347 1.00 62.69 71 PHE A N 1
ATOM 526 C CA . PHE A 1 71 ? -12.931 2.836 16.534 1.00 62.69 71 PHE A CA 1
ATOM 527 C C . PHE A 1 71 ? -14.068 3.864 16.457 1.00 62.69 71 PHE A C 1
ATOM 529 O O . PHE A 1 71 ? -13.998 4.891 17.131 1.00 62.69 71 PHE A O 1
ATOM 536 N N . THR A 1 72 ? -15.151 3.591 15.721 1.00 58.41 72 THR A N 1
ATOM 537 C CA . THR A 1 72 ? -16.293 4.518 15.611 1.00 58.41 72 THR A CA 1
ATOM 538 C C . THR A 1 72 ? -17.027 4.726 16.937 1.00 58.41 72 THR A C 1
ATOM 540 O O . THR A 1 72 ? -17.525 5.823 17.200 1.00 58.41 72 THR A O 1
ATOM 543 N N . THR A 1 73 ? -17.050 3.711 17.808 1.00 55.84 73 THR A N 1
ATOM 544 C CA . THR A 1 73 ? -17.734 3.773 19.110 1.00 55.84 73 THR A CA 1
ATOM 545 C C . THR A 1 73 ? -16.919 4.523 20.165 1.00 55.84 73 THR A C 1
ATOM 547 O O . THR A 1 73 ? -17.497 5.253 20.962 1.00 55.84 73 THR A O 1
ATOM 550 N N . ALA A 1 74 ? -15.587 4.400 20.151 1.00 55.84 74 ALA A N 1
ATOM 551 C CA . ALA A 1 74 ? -14.714 5.061 21.128 1.00 55.84 74 ALA A CA 1
ATOM 552 C C . ALA A 1 74 ? -14.353 6.512 20.753 1.00 55.84 74 ALA A C 1
ATOM 554 O O . ALA A 1 74 ? -14.100 7.330 21.634 1.00 55.84 74 ALA A O 1
ATOM 555 N N . VAL A 1 75 ? -14.332 6.853 19.458 1.00 52.19 75 VAL A N 1
ATOM 556 C CA . VAL A 1 75 ? -14.036 8.222 18.999 1.00 52.19 75 VAL A CA 1
ATOM 557 C C . VAL A 1 75 ? -15.260 9.135 19.123 1.00 52.19 75 VAL A C 1
ATOM 559 O O . VAL A 1 75 ? -15.111 10.295 19.499 1.00 52.19 75 VAL A O 1
ATOM 562 N N . SER A 1 76 ? -16.477 8.620 18.905 1.00 50.09 76 SER A N 1
ATOM 563 C CA . SER A 1 76 ? -17.703 9.428 19.049 1.00 50.09 76 SER A CA 1
ATOM 564 C C . SER A 1 76 ? -17.930 9.923 20.484 1.00 50.09 76 SER A C 1
ATOM 566 O O . SER A 1 76 ? -18.461 11.013 20.674 1.00 50.09 76 SER A O 1
ATOM 568 N N . THR A 1 77 ? -17.495 9.174 21.502 1.00 50.12 77 THR A N 1
ATOM 569 C CA . THR A 1 77 ? -17.598 9.583 22.915 1.00 50.12 77 THR A CA 1
ATOM 570 C C . THR A 1 77 ? -16.501 10.552 23.362 1.00 50.12 77 THR A C 1
ATOM 572 O O . THR A 1 77 ? -16.702 11.264 24.338 1.00 50.12 77 THR A O 1
ATOM 575 N N . LEU A 1 78 ? -15.366 10.624 22.656 1.00 50.50 78 LEU A N 1
ATOM 576 C CA . LEU A 1 78 ? -14.276 11.570 22.943 1.00 50.50 78 LEU A CA 1
ATOM 577 C C . LEU A 1 78 ? -14.463 12.946 22.280 1.00 50.50 78 LEU A C 1
ATOM 579 O O . LEU A 1 78 ? -13.811 13.898 22.690 1.00 50.50 78 LEU A O 1
ATOM 583 N N . ILE A 1 79 ? -15.339 13.066 21.275 1.00 52.72 79 ILE A N 1
ATOM 584 C CA . ILE A 1 79 ? -15.638 14.340 20.587 1.00 52.72 79 ILE A CA 1
ATOM 585 C C . ILE A 1 79 ? -16.791 15.110 21.274 1.00 52.72 79 ILE A C 1
ATOM 587 O O . ILE A 1 79 ? -17.018 16.280 20.980 1.00 52.72 79 ILE A O 1
ATOM 591 N N . LEU A 1 80 ? -17.508 14.481 22.214 1.00 48.56 80 LEU A N 1
ATOM 592 C CA . LEU A 1 80 ? -18.682 15.048 22.898 1.00 48.56 80 LEU A CA 1
ATOM 593 C C . LEU A 1 80 ? -18.418 15.558 24.330 1.00 48.56 80 LEU A C 1
ATOM 595 O O . LEU A 1 80 ? -19.382 15.785 25.061 1.00 48.56 80 LEU A O 1
ATOM 599 N N . HIS A 1 81 ? -17.159 15.749 24.743 1.00 41.50 81 HIS A N 1
ATOM 600 C CA . HIS A 1 81 ? -16.824 16.265 26.077 1.00 41.50 81 HIS A CA 1
ATOM 601 C C . HIS A 1 81 ? -15.853 17.445 26.026 1.00 41.50 81 HIS A C 1
ATOM 603 O O . HIS A 1 81 ? -14.815 17.319 25.339 1.00 41.50 81 HIS A O 1
#